Protein AF-A0A401Q054-F1 (afdb_monomer_lite)

Radius of gyration: 26.69 Å; chains: 1; bounding box: 47×91×58 Å

Secondary structure (DSSP, 8-state):
-------PPP------------EEES-S--PPPP--TT--------EEE-SSS------BSSSSHHHHHHHHHHHHHHHHHHHHHHHHHHHHHHTT-GGGHHHHHHHHHHHHHHHHHHHH---B---SS---------

Sequence (138 aa):
MDSKGEGEDIFVNLYGAATDINVRLDKNSVIIEKTYISLANQRVVSICNRSDVIVHFQWKAFATPEEEEQQKIRFVSDLMTEEEEETDQFLKECADDPTLHEQMSILSRSFQNRRQLVQDDKMLLSDDVFIIEPVVSV

Foldseek 3Di:
DDDDDDDDDDDDDDDDDDDDFPKDKPDPDDDFDDDDPPDDTDDDIDIDGPGPDDDDDAAAPDDDPVVLVVVLVVQLVVLVVVLVVVVVVQVVVCVVPVVCPVCNVVSVVVSVVVSVCSVPDPRGDDDPRDDDDDDDDD

Organism: Scyliorhinus torazame (NCBI:txid75743)

InterPro domains:
  IPR013783 Immunoglobulin-like fold [G3DSA:2.60.40.10] (16-137)
  IPR033305 Hydrocephalus-inducing-like [PTHR23053] (6-135)

pLDDT: mean 86.42, std 11.28, range [42.69, 97.12]

Structure (mmCIF, N/CA/C/O backbone):
data_AF-A0A401Q054-F1
#
_entry.id   AF-A0A401Q054-F1
#
loop_
_atom_site.group_PDB
_atom_site.id
_atom_site.type_symbol
_atom_site.label_atom_id
_atom_site.label_alt_id
_atom_site.label_comp_id
_atom_site.label_asym_id
_atom_site.label_entity_id
_atom_site.label_seq_id
_atom_site.pdbx_PDB_ins_code
_atom_site.Cartn_x
_atom_site.Cartn_y
_atom_site.Cartn_z
_atom_site.occupancy
_atom_site.B_iso_or_equiv
_atom_site.auth_seq_id
_atom_site.auth_comp_id
_atom_site.auth_asym_id
_atom_site.auth_atom_id
_atom_site.pdbx_PDB_model_num
ATOM 1 N N . MET A 1 1 ? -6.198 67.434 -13.494 1.00 42.81 1 MET A N 1
ATOM 2 C CA . MET A 1 1 ? -5.446 66.260 -13.965 1.00 42.81 1 MET A CA 1
ATOM 3 C C . MET A 1 1 ? -4.309 66.064 -12.980 1.00 42.81 1 MET A C 1
ATOM 5 O O . MET A 1 1 ? -3.491 66.963 -12.877 1.00 42.81 1 MET A O 1
ATOM 9 N N . ASP A 1 2 ? -4.255 65.060 -12.114 1.00 47.47 2 ASP A N 1
ATOM 10 C CA . ASP A 1 2 ? -5.079 63.867 -11.919 1.00 47.47 2 ASP A CA 1
ATOM 11 C C . ASP A 1 2 ? -4.970 63.456 -10.443 1.00 47.47 2 ASP A C 1
ATOM 13 O O . ASP A 1 2 ? -3.897 63.559 -9.843 1.00 47.47 2 ASP A O 1
ATOM 17 N N . SER A 1 3 ? -6.086 63.031 -9.849 1.00 50.72 3 SER A N 1
ATOM 18 C CA . SER A 1 3 ? -6.128 62.499 -8.486 1.00 50.72 3 SER A CA 1
ATOM 19 C C . SER A 1 3 ? -5.553 61.085 -8.484 1.00 50.72 3 SER A C 1
ATOM 21 O O . SER A 1 3 ? -6.079 60.187 -9.139 1.00 50.72 3 SER A O 1
ATOM 23 N N . LYS A 1 4 ? -4.451 60.901 -7.758 1.00 57.62 4 LYS A N 1
ATOM 24 C CA . LYS A 1 4 ? -3.770 59.622 -7.548 1.00 57.62 4 LYS A CA 1
ATOM 25 C C . LYS A 1 4 ? -4.654 58.751 -6.649 1.00 57.62 4 LYS A C 1
ATOM 27 O O . LYS A 1 4 ? -4.788 59.048 -5.469 1.00 57.62 4 LYS A O 1
ATOM 32 N N . GLY A 1 5 ? -5.310 57.742 -7.221 1.00 50.72 5 GLY A N 1
ATOM 33 C CA . GLY A 1 5 ? -6.102 56.779 -6.458 1.00 50.72 5 GLY A CA 1
ATOM 34 C C . GLY A 1 5 ? -5.192 55.946 -5.559 1.00 50.72 5 GLY A C 1
ATOM 35 O O . GLY A 1 5 ? -4.292 55.271 -6.055 1.00 50.72 5 GLY A O 1
ATOM 36 N N . GLU A 1 6 ? -5.400 56.031 -4.249 1.00 61.19 6 GLU A N 1
ATOM 37 C CA . GLU A 1 6 ? -4.824 55.102 -3.281 1.00 61.19 6 GLU A CA 1
ATOM 38 C C . GLU A 1 6 ? -5.559 53.767 -3.440 1.00 61.19 6 GLU A C 1
ATOM 40 O O . GLU A 1 6 ? -6.780 53.700 -3.306 1.00 61.19 6 GLU A O 1
ATOM 45 N N . GLY A 1 7 ? -4.835 52.720 -3.837 1.00 66.00 7 GLY A N 1
ATOM 46 C CA . GLY A 1 7 ? -5.380 51.368 -3.867 1.00 66.00 7 GLY A CA 1
ATOM 47 C C . GLY A 1 7 ? -5.535 50.872 -2.434 1.00 66.00 7 GLY A C 1
ATOM 48 O O . GLY A 1 7 ? -4.540 50.743 -1.728 1.00 66.00 7 GLY A O 1
ATOM 49 N N . GLU A 1 8 ? -6.770 50.644 -1.993 1.00 71.19 8 GLU A N 1
ATOM 50 C CA . GLU A 1 8 ? -7.043 49.996 -0.711 1.00 71.19 8 GLU A CA 1
ATOM 51 C C . GLU A 1 8 ? -6.795 48.487 -0.833 1.00 71.19 8 GLU A C 1
ATOM 53 O O . GLU A 1 8 ? -7.470 47.796 -1.598 1.00 71.19 8 GLU A O 1
ATOM 58 N N . ASP A 1 9 ? -5.841 47.972 -0.057 1.00 73.75 9 ASP A N 1
ATOM 59 C CA . ASP A 1 9 ? -5.622 46.536 0.097 1.00 73.75 9 ASP A CA 1
ATOM 60 C C . ASP A 1 9 ? -6.583 45.971 1.155 1.00 73.75 9 ASP A C 1
ATOM 62 O O . ASP A 1 9 ? -6.561 46.359 2.327 1.00 73.75 9 ASP A O 1
ATOM 66 N N . ILE A 1 10 ? -7.439 45.035 0.739 1.00 75.06 10 ILE A N 1
ATOM 67 C CA . ILE A 1 10 ? -8.423 44.379 1.607 1.00 75.06 10 ILE A CA 1
ATOM 68 C C . ILE A 1 10 ? -7.830 43.072 2.137 1.00 75.06 10 ILE A C 1
ATOM 70 O O . ILE A 1 10 ? -7.524 42.160 1.370 1.00 75.06 10 ILE A O 1
ATOM 74 N N . PHE A 1 11 ? -7.744 42.948 3.462 1.00 74.25 11 PHE A N 1
ATOM 75 C CA . PHE A 1 11 ? -7.347 41.716 4.142 1.00 74.25 11 PHE A CA 1
ATOM 76 C C . PHE A 1 11 ? -8.547 41.099 4.863 1.00 74.25 11 PHE A C 1
ATOM 78 O O . PHE A 1 11 ? -9.280 41.788 5.573 1.00 74.25 11 PHE A O 1
ATOM 85 N N . VAL A 1 12 ? -8.736 39.787 4.707 1.00 79.12 12 VAL A N 1
ATOM 86 C CA . VAL A 1 12 ? -9.752 39.018 5.438 1.00 79.12 12 VAL A CA 1
ATOM 87 C C . VAL A 1 12 ? -9.045 38.095 6.420 1.00 79.12 12 VAL A C 1
ATOM 89 O O . VAL A 1 12 ? -8.225 37.267 6.028 1.00 79.12 12 VAL A O 1
ATOM 92 N N . ASN A 1 13 ? -9.380 38.225 7.703 1.00 74.19 13 ASN A N 1
ATOM 93 C CA . ASN A 1 13 ? -8.889 37.317 8.732 1.00 74.19 13 ASN A CA 1
ATOM 94 C C . ASN A 1 13 ? -9.650 35.992 8.641 1.00 74.19 13 ASN A C 1
ATOM 96 O O . ASN A 1 13 ? -10.853 35.943 8.899 1.00 74.19 13 ASN A O 1
ATOM 100 N N . LEU A 1 14 ? -8.944 34.921 8.286 1.00 76.25 14 LEU A N 1
ATOM 101 C CA . LEU A 1 14 ? -9.483 33.567 8.303 1.00 76.25 14 LEU A CA 1
ATOM 102 C C . LEU A 1 14 ? -9.182 32.916 9.654 1.00 76.25 14 LEU A C 1
ATOM 104 O O . LEU A 1 14 ? -8.035 32.886 10.097 1.00 76.25 14 LEU A O 1
ATOM 108 N N . TYR A 1 15 ? -10.212 32.363 10.290 1.00 76.62 15 TYR A N 1
ATOM 109 C CA . TYR A 1 15 ? -10.058 31.522 11.469 1.00 76.62 15 TYR A CA 1
ATOM 110 C C . TYR A 1 15 ? -10.324 30.065 11.093 1.00 76.62 15 TYR A C 1
ATOM 112 O O . TYR A 1 15 ? -11.400 29.739 10.592 1.00 76.62 15 TYR A O 1
ATOM 120 N N . GLY A 1 16 ? -9.340 29.202 11.335 1.00 73.88 16 GLY A N 1
ATOM 121 C CA . GLY A 1 16 ? -9.473 27.754 11.214 1.00 73.88 16 GLY A CA 1
ATOM 122 C C . GLY A 1 16 ? -9.447 27.109 12.595 1.00 73.88 16 GLY A C 1
ATOM 123 O O . GLY A 1 16 ? -8.541 27.376 13.381 1.00 73.88 16 GLY A O 1
ATOM 124 N N . ALA A 1 17 ? -10.422 26.248 12.877 1.00 72.81 17 ALA A N 1
ATOM 125 C CA . ALA A 1 17 ? -10.394 25.338 14.015 1.00 72.81 17 ALA A CA 1
ATOM 126 C C . ALA A 1 17 ? -10.377 23.899 13.493 1.00 72.81 17 ALA A C 1
ATOM 128 O O . ALA A 1 17 ? -11.136 23.559 12.586 1.00 72.81 17 ALA A O 1
ATOM 129 N N . ALA A 1 18 ? -9.514 23.065 14.069 1.00 74.06 18 ALA A N 1
ATOM 130 C CA . ALA A 1 18 ? -9.488 21.629 13.825 1.00 74.06 18 ALA A CA 1
ATOM 131 C C . ALA A 1 18 ? -10.075 20.906 15.043 1.00 74.06 18 ALA A C 1
ATOM 133 O O . ALA A 1 18 ? -9.875 21.325 16.183 1.00 74.06 18 ALA A O 1
ATOM 134 N N . THR A 1 19 ? -10.833 19.839 14.815 1.00 75.62 19 THR A N 1
ATOM 135 C CA . THR A 1 19 ? -11.370 18.978 15.874 1.00 75.62 19 THR A CA 1
ATOM 136 C C . THR A 1 19 ? -11.139 17.532 15.475 1.00 75.62 19 THR A C 1
ATOM 138 O O . THR A 1 19 ? -11.464 17.144 14.354 1.00 7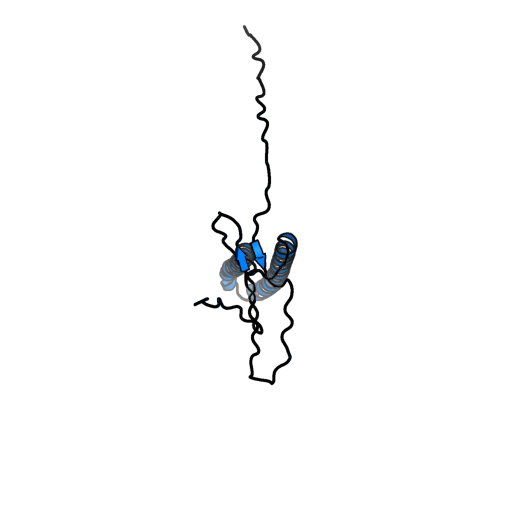5.62 19 THR A O 1
ATOM 141 N N . ASP A 1 20 ? -10.581 16.742 16.390 1.00 79.00 20 ASP A N 1
ATOM 142 C CA . ASP A 1 20 ? -10.322 15.327 16.148 1.00 79.00 20 ASP A CA 1
ATOM 143 C C . ASP A 1 20 ? -11.632 14.534 16.151 1.00 79.00 20 ASP A C 1
ATOM 145 O O . ASP A 1 20 ? -12.385 14.520 17.130 1.00 79.00 20 ASP A O 1
ATOM 149 N N . ILE A 1 21 ? -11.897 13.838 15.049 1.00 80.88 21 ILE A N 1
ATOM 150 C CA . ILE A 1 21 ? -13.053 12.951 14.923 1.00 80.88 21 ILE A CA 1
ATOM 151 C C . ILE A 1 21 ? -12.758 11.663 15.701 1.00 80.88 21 ILE A C 1
ATOM 153 O O . ILE A 1 21 ? -11.687 11.068 15.577 1.00 80.88 21 ILE A O 1
ATOM 157 N N . ASN A 1 22 ? -13.711 11.199 16.513 1.00 85.94 22 ASN A N 1
ATOM 158 C CA . ASN A 1 22 ? -13.522 10.023 17.364 1.00 85.94 22 ASN A CA 1
ATOM 159 C C . ASN A 1 22 ? -13.696 8.704 16.587 1.00 85.94 22 ASN A C 1
ATOM 161 O O . ASN A 1 22 ? -14.690 7.994 16.761 1.00 85.94 22 ASN A O 1
ATOM 165 N N . VAL A 1 23 ? -12.720 8.381 15.739 1.00 88.12 23 VAL A N 1
ATOM 166 C CA . VAL A 1 23 ? -12.624 7.116 14.995 1.00 88.12 23 VAL A CA 1
ATOM 167 C C . VAL A 1 23 ? -11.398 6.362 15.479 1.00 88.12 23 VAL A C 1
ATOM 169 O O . VAL A 1 23 ? -10.299 6.911 15.495 1.00 88.12 23 VAL A O 1
ATOM 172 N N . ARG A 1 24 ? -11.573 5.116 15.923 1.00 90.25 24 ARG A N 1
ATOM 173 C CA . ARG A 1 24 ? -10.481 4.335 16.520 1.00 90.25 24 ARG A CA 1
ATOM 174 C C . ARG A 1 24 ? -10.535 2.878 16.107 1.00 90.25 24 ARG A C 1
ATOM 176 O O . ARG A 1 24 ? -11.617 2.316 15.959 1.00 90.25 24 ARG A O 1
ATOM 183 N N . LEU A 1 25 ? -9.362 2.266 16.013 1.00 90.94 25 LEU A N 1
ATOM 184 C CA . LEU A 1 25 ? -9.224 0.815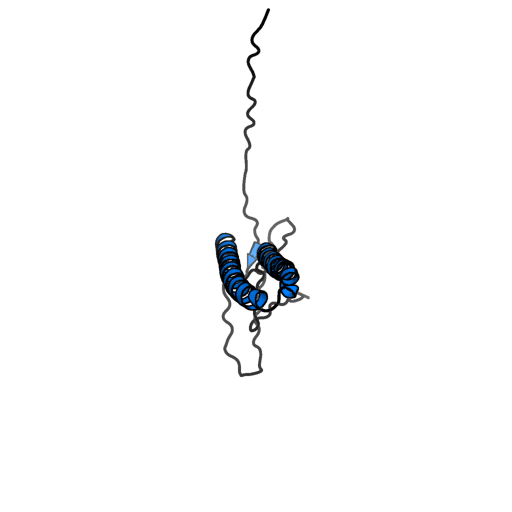 16.021 1.00 90.94 25 LEU A CA 1
ATOM 185 C C . LEU A 1 25 ? -9.335 0.302 17.462 1.00 90.94 25 LEU A C 1
ATOM 187 O O . LEU A 1 25 ? -8.868 0.960 18.394 1.00 90.94 25 LEU A O 1
ATOM 191 N N . ASP A 1 26 ? -9.934 -0.872 17.653 1.00 91.50 26 ASP A N 1
ATOM 192 C CA . ASP A 1 26 ? -9.933 -1.564 18.948 1.00 91.50 26 ASP A CA 1
ATOM 193 C C . ASP A 1 26 ? -8.518 -2.001 19.367 1.00 91.50 26 ASP A C 1
ATOM 195 O O . ASP A 1 26 ? -8.218 -2.076 20.560 1.00 91.50 26 ASP A O 1
ATOM 199 N N . LYS A 1 27 ? -7.641 -2.252 18.384 1.00 90.50 27 LYS A N 1
ATOM 200 C CA . LYS A 1 27 ? -6.234 -2.638 18.556 1.00 90.50 27 LYS A CA 1
ATOM 201 C C . LYS A 1 27 ? -5.350 -1.863 17.581 1.00 90.50 27 LYS A C 1
ATOM 203 O O . LYS A 1 27 ? -5.681 -1.731 16.409 1.00 90.50 27 LYS A O 1
ATOM 208 N N . ASN A 1 28 ? -4.200 -1.387 18.055 1.00 87.88 28 ASN A N 1
ATOM 209 C CA . ASN A 1 28 ? -3.203 -0.682 17.234 1.00 87.88 28 ASN A CA 1
ATOM 210 C C . ASN A 1 28 ? -2.185 -1.620 16.564 1.00 87.88 28 ASN A C 1
ATOM 212 O O . ASN A 1 28 ? -1.387 -1.184 15.744 1.00 87.88 28 ASN A O 1
ATOM 216 N N . SER A 1 29 ? -2.175 -2.892 16.955 1.00 89.31 29 SER A N 1
ATOM 217 C CA . SER A 1 29 ? -1.271 -3.909 16.437 1.00 89.31 29 SER A CA 1
ATOM 218 C C . SER A 1 29 ? -1.927 -5.278 16.553 1.00 89.31 29 SER A C 1
ATOM 220 O O . SER A 1 29 ? -2.679 -5.557 17.493 1.00 89.31 29 SER A O 1
ATOM 222 N N . VAL A 1 30 ? -1.653 -6.135 15.574 1.00 90.25 30 VAL A N 1
ATOM 223 C CA . VAL A 1 30 ? -2.141 -7.511 15.539 1.00 90.25 30 VAL A CA 1
ATOM 224 C C . VAL A 1 30 ? -0.976 -8.418 15.201 1.00 90.25 30 VAL A C 1
ATOM 226 O O . VAL A 1 30 ? -0.286 -8.213 14.209 1.00 90.25 30 VAL A O 1
ATOM 229 N N . ILE A 1 31 ? -0.772 -9.435 16.030 1.00 91.31 31 ILE A N 1
ATOM 230 C CA . ILE A 1 31 ? 0.202 -10.491 15.774 1.00 91.31 31 ILE A CA 1
ATOM 231 C C . ILE A 1 31 ? -0.574 -11.715 15.290 1.00 91.31 31 ILE A C 1
ATOM 233 O O . ILE A 1 31 ? -1.468 -12.211 15.984 1.00 91.31 31 ILE A O 1
ATOM 237 N N . ILE A 1 32 ? -0.241 -12.185 14.090 1.00 90.31 32 ILE A N 1
ATOM 238 C CA . ILE A 1 32 ? -0.779 -13.423 13.525 1.00 90.31 32 ILE A CA 1
ATOM 239 C C . ILE A 1 32 ? 0.123 -14.580 13.957 1.00 90.31 32 ILE A C 1
ATOM 241 O O . ILE A 1 32 ? 1.345 -14.523 13.817 1.00 90.31 32 ILE A O 1
ATOM 245 N N . GLU A 1 33 ? -0.473 -15.627 14.520 1.00 91.75 33 GLU A N 1
ATOM 246 C CA . GLU A 1 33 ? 0.273 -16.813 14.937 1.00 91.75 33 GLU A CA 1
ATOM 247 C C . GLU A 1 33 ? 0.701 -17.639 13.723 1.00 91.75 33 GLU A C 1
ATOM 249 O O . GLU A 1 33 ? -0.003 -17.705 12.711 1.00 91.75 33 GLU A O 1
ATOM 254 N N . LYS A 1 34 ? 1.851 -18.309 13.846 1.00 91.75 34 LYS A N 1
ATOM 255 C CA . LYS A 1 34 ? 2.360 -19.205 12.805 1.00 91.75 34 LYS A CA 1
ATOM 256 C C . LYS A 1 34 ? 1.333 -20.292 12.498 1.00 91.75 34 LYS A C 1
ATOM 258 O O . LYS A 1 34 ? 0.715 -20.851 13.399 1.00 91.75 34 LYS A O 1
ATOM 263 N N . THR A 1 35 ? 1.217 -20.620 11.222 1.00 92.88 35 THR A N 1
ATOM 264 C CA . THR A 1 35 ? 0.373 -21.704 10.724 1.00 92.88 35 THR A CA 1
ATOM 265 C C . THR A 1 35 ? 1.193 -22.621 9.818 1.00 92.88 35 THR A C 1
ATOM 267 O O . THR A 1 35 ? 2.314 -22.280 9.428 1.00 92.88 35 THR A O 1
ATOM 270 N N . TYR A 1 36 ? 0.679 -23.813 9.532 1.00 92.81 36 TYR A N 1
ATOM 271 C CA . TYR A 1 36 ? 1.338 -24.745 8.620 1.00 92.81 36 TYR A CA 1
ATOM 272 C C . TYR A 1 36 ? 1.230 -24.259 7.171 1.00 92.81 36 TYR A C 1
ATOM 274 O O . TYR A 1 36 ? 0.326 -23.505 6.818 1.00 92.81 36 TYR A O 1
ATOM 282 N N . ILE A 1 37 ? 2.144 -24.726 6.317 1.00 90.44 37 ILE A N 1
ATOM 283 C CA . ILE A 1 37 ? 2.113 -24.442 4.877 1.00 90.44 37 ILE A CA 1
ATOM 284 C C . ILE A 1 37 ? 0.742 -24.857 4.318 1.00 90.44 37 ILE A C 1
ATOM 286 O O . ILE A 1 37 ? 0.272 -25.960 4.596 1.00 90.44 37 ILE A O 1
ATOM 290 N N . SER A 1 38 ? 0.131 -23.997 3.501 1.00 91.81 38 SER A N 1
ATOM 291 C CA . SER A 1 38 ? -1.218 -24.162 2.916 1.00 91.81 38 SER A CA 1
ATOM 292 C C . SER A 1 38 ? -2.402 -23.953 3.867 1.00 91.81 38 SER A C 1
ATOM 294 O O . SER A 1 38 ? -3.545 -24.106 3.443 1.00 91.81 38 SER A O 1
ATOM 296 N N . LEU A 1 39 ? -2.170 -23.600 5.133 1.00 92.94 39 LEU A N 1
ATOM 297 C CA . LEU A 1 39 ? -3.225 -23.146 6.039 1.00 92.94 39 LEU A CA 1
ATOM 298 C C . LEU A 1 39 ? -3.168 -21.624 6.189 1.00 92.94 39 LEU A C 1
ATOM 300 O O . LEU A 1 39 ? -2.100 -21.025 6.112 1.00 92.94 39 LEU A O 1
ATOM 304 N N . ALA A 1 40 ? -4.317 -21.009 6.461 1.00 89.69 40 ALA A N 1
ATOM 305 C CA . ALA A 1 40 ? -4.429 -19.585 6.760 1.00 89.69 40 ALA A CA 1
ATOM 306 C C . ALA A 1 40 ? -4.790 -19.377 8.237 1.00 89.69 40 ALA A C 1
ATOM 308 O O . ALA A 1 40 ? -5.490 -20.191 8.842 1.00 89.69 40 ALA A O 1
ATOM 309 N N . ASN A 1 41 ? -4.304 -18.284 8.820 1.00 92.44 41 ASN A N 1
ATOM 310 C CA . ASN A 1 41 ? -4.710 -17.810 10.140 1.00 92.44 41 ASN A CA 1
ATOM 311 C C . ASN A 1 41 ? -5.402 -16.456 9.961 1.00 92.44 41 ASN A C 1
ATOM 313 O O . ASN A 1 41 ? -4.988 -15.664 9.118 1.00 92.44 41 ASN A O 1
ATOM 317 N N . GLN A 1 42 ? -6.444 -16.195 10.745 1.00 91.25 42 GLN A N 1
ATOM 318 C CA . GLN A 1 42 ? -7.237 -14.976 10.650 1.00 91.25 42 GLN A CA 1
ATOM 319 C C . GLN A 1 42 ? -7.383 -14.297 12.011 1.00 91.25 42 GLN A C 1
ATOM 321 O O . GLN A 1 42 ? -7.523 -14.941 13.056 1.00 91.25 42 GLN A O 1
ATOM 326 N N . ARG A 1 43 ? -7.412 -12.965 11.990 1.00 91.69 43 ARG A N 1
ATOM 327 C CA . ARG A 1 43 ? -7.738 -12.120 13.140 1.00 91.69 43 ARG A CA 1
ATOM 328 C C . ARG A 1 43 ? -8.672 -11.008 12.691 1.00 91.69 43 ARG A C 1
ATOM 330 O O . ARG A 1 43 ? -8.596 -10.547 11.560 1.00 91.69 43 ARG A O 1
ATOM 337 N N . VAL A 1 44 ? -9.529 -10.578 13.610 1.00 91.38 44 VAL A N 1
ATOM 338 C CA . VAL A 1 44 ? -10.492 -9.501 13.377 1.00 91.38 44 VAL A CA 1
ATOM 339 C C . VAL A 1 44 ? -10.081 -8.274 14.186 1.00 91.38 44 VAL A C 1
ATOM 341 O O . VAL A 1 44 ? -9.695 -8.389 15.357 1.00 91.38 44 VAL A O 1
ATOM 344 N N . VAL A 1 45 ? -10.178 -7.116 13.536 1.00 91.12 45 VAL A N 1
ATOM 345 C CA . VAL A 1 45 ? -9.972 -5.775 14.093 1.00 91.12 45 VAL A CA 1
ATOM 346 C C . VAL A 1 45 ? -11.235 -4.972 13.823 1.00 91.12 45 VAL A C 1
ATOM 348 O O . VAL A 1 45 ? -11.823 -5.086 12.749 1.00 91.12 45 VAL A O 1
ATOM 351 N N . SER A 1 46 ? -11.665 -4.181 14.799 1.00 91.62 46 SER A N 1
ATOM 352 C CA . SER A 1 46 ? -12.885 -3.379 14.700 1.00 91.62 46 SER A CA 1
ATOM 353 C C . SER A 1 46 ? -12.553 -1.898 14.586 1.00 91.62 46 SER A C 1
ATOM 355 O O . SER A 1 46 ? -11.812 -1.358 15.407 1.00 91.62 46 SER A O 1
ATOM 357 N N . ILE A 1 47 ? -13.151 -1.229 13.599 1.00 90.56 47 ILE A N 1
ATOM 358 C CA . ILE A 1 47 ? -13.138 0.232 13.481 1.00 90.56 47 ILE A CA 1
ATOM 359 C C . ILE A 1 47 ? -14.399 0.767 14.159 1.00 90.56 47 ILE A C 1
ATOM 361 O O . ILE A 1 47 ? -15.520 0.487 13.739 1.00 90.56 47 ILE A O 1
ATOM 365 N N . CYS A 1 48 ? -14.214 1.559 15.208 1.00 90.88 48 CYS A N 1
ATOM 366 C CA . CYS A 1 48 ? -15.286 2.176 15.971 1.00 90.88 48 CYS A CA 1
ATOM 367 C C . CYS A 1 48 ? -15.382 3.662 15.615 1.00 90.88 48 CYS A C 1
ATOM 369 O O . CYS A 1 48 ? -14.504 4.440 15.992 1.00 90.88 48 CYS A O 1
ATOM 371 N N . ASN A 1 49 ? -16.467 4.061 14.948 1.00 90.50 49 ASN A N 1
ATOM 372 C CA . ASN A 1 49 ? -16.832 5.467 14.774 1.00 90.50 49 ASN A CA 1
ATOM 373 C C . ASN A 1 49 ? -17.768 5.904 15.914 1.00 90.50 49 ASN A C 1
ATOM 375 O O . ASN A 1 49 ? -18.892 5.419 16.016 1.00 90.50 49 ASN A O 1
ATOM 379 N N . ARG A 1 50 ? -17.299 6.804 16.785 1.00 88.44 50 ARG A N 1
ATOM 380 C CA . ARG A 1 50 ? -18.079 7.405 17.884 1.00 88.44 50 ARG A CA 1
ATOM 381 C C . ARG A 1 50 ? -18.390 8.883 17.636 1.00 88.44 50 ARG A C 1
ATOM 383 O O . ARG A 1 50 ? -18.624 9.624 18.589 1.00 88.44 50 ARG A O 1
ATOM 390 N N . SER A 1 51 ? -18.318 9.315 16.382 1.00 88.06 51 SER A N 1
ATOM 391 C CA . SER A 1 51 ? -18.729 10.647 15.948 1.00 88.06 51 SER A CA 1
ATOM 392 C C . SER A 1 51 ? -20.133 10.622 15.346 1.00 88.06 51 SER A C 1
ATOM 394 O O . SER A 1 51 ? -20.697 9.564 15.072 1.00 88.06 51 SER A O 1
ATOM 396 N N . ASP A 1 52 ? -20.687 11.806 15.141 1.00 88.62 52 ASP A N 1
ATOM 397 C CA . ASP A 1 52 ? -21.952 12.073 14.461 1.00 88.62 52 ASP A CA 1
ATOM 398 C C . ASP A 1 52 ? -21.795 12.254 12.937 1.00 88.62 52 ASP A C 1
ATOM 400 O O . ASP A 1 52 ? -22.766 12.558 12.245 1.00 88.62 52 ASP A O 1
ATOM 404 N N . VAL A 1 53 ? -20.592 12.029 12.394 1.00 88.94 53 VAL A N 1
ATOM 405 C CA . VAL A 1 53 ? -20.270 12.197 10.969 1.00 88.94 53 VAL A CA 1
ATOM 406 C C . VAL A 1 53 ? -20.022 10.842 10.303 1.00 88.94 53 VAL A C 1
ATOM 408 O O . VAL A 1 53 ? -19.451 9.920 10.893 1.00 88.94 53 VAL A O 1
ATOM 411 N N . ILE A 1 54 ? -20.436 10.716 9.039 1.00 88.25 54 ILE A N 1
ATOM 412 C CA . ILE A 1 54 ? -20.128 9.546 8.209 1.00 88.25 54 ILE A CA 1
ATOM 413 C C . ILE A 1 54 ? -18.646 9.580 7.835 1.00 88.25 54 ILE A C 1
ATOM 415 O O . ILE A 1 54 ? -18.174 10.516 7.189 1.00 88.25 54 ILE A O 1
ATOM 419 N N . VAL A 1 55 ? -17.921 8.533 8.220 1.00 87.88 55 VAL A N 1
ATOM 420 C CA . VAL A 1 55 ? -16.480 8.415 7.992 1.00 87.88 55 VAL A CA 1
ATOM 421 C C . VAL A 1 55 ? -16.222 7.439 6.855 1.00 87.88 55 VAL A C 1
ATOM 423 O O . VAL A 1 55 ? -16.710 6.311 6.870 1.00 87.88 55 VAL A O 1
ATOM 426 N N . HIS A 1 56 ? -15.406 7.874 5.901 1.00 89.94 56 HIS A N 1
ATOM 427 C CA . HIS A 1 56 ? -14.851 7.026 4.853 1.00 89.94 56 HIS A CA 1
ATOM 428 C C . HIS A 1 56 ? -13.433 6.628 5.261 1.00 89.94 56 HIS A C 1
ATOM 430 O O . HIS A 1 56 ? -12.672 7.470 5.738 1.00 89.94 56 HIS A O 1
ATOM 436 N N . PHE A 1 57 ? -13.078 5.359 5.089 1.00 89.19 57 PHE A N 1
ATOM 437 C CA . PHE A 1 57 ? -11.759 4.845 5.447 1.00 89.19 57 PHE A CA 1
ATOM 438 C C . PHE A 1 57 ? -11.226 3.918 4.357 1.00 89.19 57 PHE A C 1
ATOM 440 O O . PHE A 1 57 ? -11.986 3.328 3.591 1.00 89.19 57 PHE A O 1
ATOM 447 N N . GLN A 1 58 ? -9.904 3.796 4.303 1.00 90.56 58 GLN A N 1
ATOM 448 C CA . GLN A 1 58 ? -9.187 2.888 3.415 1.00 90.56 58 GLN A CA 1
ATOM 449 C C . GLN A 1 58 ? -7.911 2.409 4.106 1.00 90.56 58 GLN A C 1
ATOM 451 O O . GLN A 1 58 ? -7.323 3.145 4.899 1.00 90.56 58 GLN A O 1
ATOM 456 N N . TRP A 1 59 ? -7.480 1.190 3.792 1.00 91.44 59 TRP A N 1
ATOM 457 C CA . TRP A 1 59 ? -6.203 0.657 4.255 1.00 91.44 59 TRP A CA 1
ATOM 458 C C . TRP A 1 59 ? -5.098 1.076 3.295 1.00 91.44 59 TRP A C 1
ATOM 460 O O . TRP A 1 59 ? -5.216 0.886 2.084 1.00 91.44 59 TRP A O 1
ATOM 470 N N . LYS A 1 60 ? -4.032 1.650 3.842 1.00 93.19 60 LYS A N 1
ATOM 471 C CA . LYS A 1 60 ? -2.858 2.087 3.092 1.00 93.19 60 LYS A CA 1
ATOM 472 C C . LYS A 1 60 ? -1.623 1.312 3.528 1.00 93.19 60 LYS A C 1
ATOM 474 O O . LYS A 1 60 ? -1.568 0.832 4.658 1.00 93.19 60 LYS A O 1
ATOM 479 N N . ALA A 1 61 ? -0.660 1.190 2.621 1.00 92.50 61 ALA A N 1
ATOM 480 C CA . ALA A 1 61 ? 0.603 0.506 2.885 1.00 92.50 61 ALA A CA 1
ATOM 481 C C . ALA A 1 61 ? 1.542 1.312 3.802 1.00 92.50 61 ALA A C 1
ATOM 483 O O . ALA A 1 61 ? 2.343 0.725 4.526 1.00 92.50 61 ALA A O 1
ATOM 484 N N . PHE A 1 62 ? 1.418 2.641 3.794 1.00 93.19 62 PHE A N 1
ATOM 485 C CA . PHE A 1 62 ? 2.280 3.567 4.530 1.00 93.19 62 PHE A CA 1
ATOM 486 C C . PHE A 1 62 ? 1.495 4.330 5.596 1.00 93.19 62 PHE A C 1
ATOM 488 O O . PHE A 1 62 ? 0.281 4.521 5.471 1.00 93.19 62 PHE A O 1
ATOM 495 N N . ALA A 1 63 ? 2.182 4.744 6.662 1.00 89.38 63 ALA A N 1
ATOM 496 C CA . ALA A 1 63 ? 1.543 5.380 7.808 1.00 89.38 63 ALA A CA 1
ATOM 497 C C . ALA A 1 63 ? 1.310 6.877 7.584 1.00 89.38 63 ALA A C 1
ATOM 499 O O . ALA A 1 63 ? 0.338 7.425 8.113 1.00 89.38 63 ALA A O 1
ATOM 500 N N . THR A 1 64 ? 2.186 7.536 6.817 1.00 92.81 64 THR A N 1
ATOM 501 C CA . THR A 1 64 ? 2.092 8.975 6.552 1.00 92.81 64 THR A CA 1
ATOM 502 C C . THR A 1 64 ? 2.119 9.309 5.058 1.00 92.81 64 THR A C 1
ATOM 504 O O . THR A 1 64 ? 2.688 8.559 4.261 1.00 92.81 64 THR A O 1
ATOM 507 N N . PRO A 1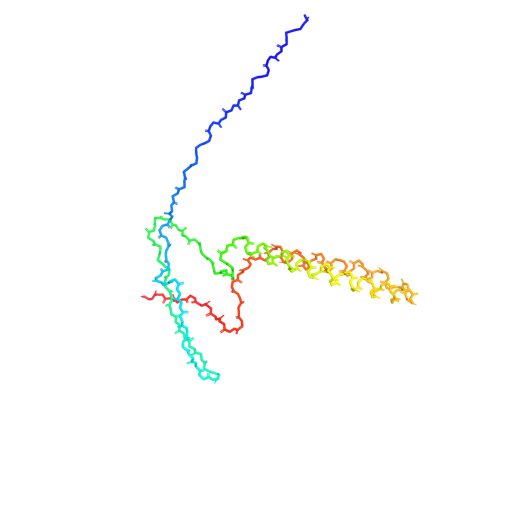 65 ? 1.537 10.456 4.653 1.00 91.44 65 PRO A N 1
ATOM 508 C CA . PRO A 1 65 ? 1.616 10.930 3.272 1.00 91.44 65 PRO A CA 1
ATOM 509 C C . PRO A 1 65 ? 3.055 11.141 2.785 1.00 91.44 65 PRO A C 1
ATOM 511 O O . PRO A 1 65 ? 3.339 10.956 1.607 1.00 91.44 65 PRO A O 1
ATOM 514 N N . GLU A 1 66 ? 3.970 11.517 3.680 1.00 95.62 66 GLU A N 1
ATOM 515 C CA . GLU A 1 66 ? 5.381 11.715 3.344 1.00 95.62 66 GLU A CA 1
ATOM 516 C C . GLU A 1 66 ? 6.067 10.396 2.975 1.00 95.62 66 GLU A C 1
ATOM 518 O O . GLU A 1 66 ? 6.863 10.370 2.039 1.00 95.62 66 GLU A O 1
ATOM 523 N N . GLU A 1 67 ? 5.750 9.302 3.674 1.00 95.75 67 GLU A N 1
ATOM 524 C CA . GLU A 1 67 ? 6.247 7.964 3.333 1.00 95.75 67 GLU A CA 1
ATOM 525 C C . GLU A 1 67 ? 5.703 7.495 1.974 1.00 95.75 67 GLU A C 1
ATOM 527 O O . GLU A 1 67 ? 6.462 6.967 1.159 1.00 95.75 67 GLU A O 1
ATOM 532 N N . GLU A 1 68 ? 4.415 7.739 1.692 1.00 94.88 68 GLU A N 1
ATOM 533 C CA . GLU A 1 68 ? 3.820 7.449 0.376 1.00 94.88 68 GLU A CA 1
ATOM 534 C C . GLU A 1 68 ? 4.542 8.204 -0.743 1.00 94.88 68 GLU A C 1
ATOM 536 O O . GLU A 1 68 ? 4.890 7.617 -1.770 1.00 94.88 68 GLU A O 1
ATOM 541 N N . GLU A 1 69 ? 4.793 9.498 -0.543 1.00 95.44 69 GLU A N 1
ATOM 542 C CA . GLU A 1 69 ? 5.457 10.338 -1.536 1.00 95.44 69 GLU A CA 1
ATOM 543 C C . GLU A 1 69 ? 6.908 9.909 -1.764 1.00 95.44 69 GLU A C 1
ATOM 545 O O . GLU A 1 69 ? 7.353 9.788 -2.905 1.00 95.44 69 GLU A O 1
ATOM 550 N N . GLN A 1 70 ? 7.642 9.591 -0.696 1.00 96.44 70 GLN A N 1
ATOM 551 C CA . GLN A 1 70 ? 8.997 9.049 -0.813 1.00 96.44 70 GLN A CA 1
ATOM 552 C C . GLN A 1 70 ? 9.022 7.761 -1.640 1.00 96.44 70 GLN A C 1
ATOM 554 O O . GLN A 1 70 ? 9.904 7.588 -2.486 1.00 96.44 70 GLN A O 1
ATOM 559 N N . GLN A 1 71 ? 8.041 6.879 -1.444 1.00 95.31 71 GLN A N 1
ATOM 560 C CA . GLN A 1 71 ? 7.935 5.658 -2.231 1.00 95.31 71 GLN A CA 1
ATOM 561 C C . GLN A 1 71 ? 7.617 5.950 -3.707 1.00 95.31 71 GLN A C 1
ATOM 563 O O . GLN A 1 71 ? 8.225 5.341 -4.590 1.00 95.31 71 GLN A O 1
ATOM 568 N N . LYS A 1 72 ? 6.717 6.899 -4.000 1.00 96.00 72 LYS A N 1
ATOM 569 C CA . LYS A 1 72 ? 6.422 7.328 -5.380 1.00 96.00 72 LYS A CA 1
ATOM 570 C C . LYS A 1 72 ? 7.651 7.893 -6.075 1.00 96.00 72 LYS A C 1
ATOM 572 O O . LYS A 1 72 ? 7.947 7.496 -7.200 1.00 96.00 72 LYS A O 1
ATOM 577 N N . ILE A 1 73 ? 8.389 8.775 -5.400 1.00 96.50 73 ILE A N 1
ATOM 578 C CA . ILE A 1 73 ? 9.630 9.360 -5.920 1.00 96.50 73 ILE A CA 1
ATOM 579 C C . ILE A 1 73 ? 10.630 8.258 -6.259 1.00 96.50 73 ILE A C 1
ATOM 581 O O . ILE A 1 73 ? 11.230 8.291 -7.332 1.00 96.50 73 ILE A O 1
ATOM 585 N N . ARG A 1 74 ? 10.777 7.257 -5.382 1.00 96.88 74 ARG A N 1
ATOM 586 C CA . ARG A 1 74 ? 11.659 6.115 -5.634 1.00 96.88 74 ARG A CA 1
ATOM 587 C C . ARG A 1 74 ? 11.249 5.346 -6.889 1.00 96.88 74 ARG A C 1
ATOM 589 O O . ARG A 1 74 ? 12.083 5.160 -7.764 1.00 96.88 74 ARG A O 1
ATOM 596 N N . PHE A 1 75 ? 9.977 4.966 -7.017 1.00 96.19 75 PHE A N 1
ATOM 597 C CA . PHE A 1 75 ? 9.492 4.263 -8.209 1.00 96.19 75 PHE A CA 1
ATOM 598 C C . PHE A 1 75 ? 9.687 5.074 -9.490 1.00 96.19 75 PHE A C 1
ATOM 600 O O . PHE A 1 75 ? 10.095 4.529 -10.510 1.00 96.19 75 PHE A O 1
ATOM 607 N N . VAL A 1 76 ? 9.414 6.380 -9.452 1.00 96.25 76 VAL A N 1
ATOM 608 C CA . VAL A 1 76 ? 9.649 7.259 -10.603 1.00 96.25 76 VAL A CA 1
ATOM 609 C C . VAL A 1 76 ? 11.136 7.318 -10.940 1.00 96.25 76 VAL A C 1
ATOM 611 O O . VAL A 1 76 ? 11.473 7.235 -12.114 1.00 96.25 76 VAL A O 1
ATOM 614 N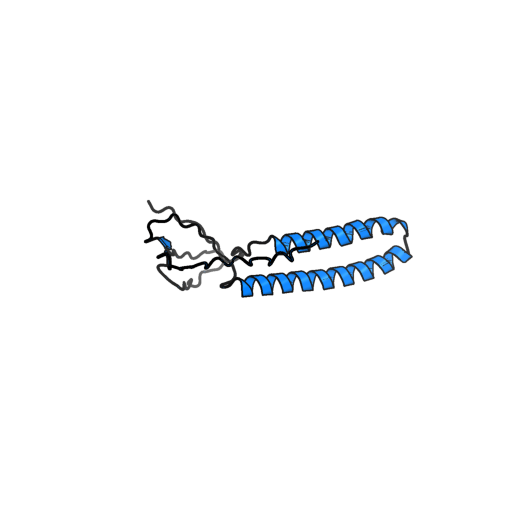 N . SER A 1 77 ? 12.019 7.424 -9.946 1.00 96.94 77 SER A N 1
ATOM 615 C CA . SER A 1 77 ? 13.469 7.409 -10.162 1.00 96.94 77 SER A CA 1
ATOM 616 C C . SER A 1 77 ? 13.928 6.111 -10.824 1.00 96.94 77 SER A C 1
ATOM 618 O O . SER A 1 77 ? 14.658 6.171 -11.808 1.00 96.94 77 SER A O 1
ATOM 620 N N . ASP A 1 78 ? 13.465 4.961 -10.331 1.00 97.12 78 ASP A N 1
ATOM 621 C CA . ASP A 1 78 ? 13.796 3.652 -10.902 1.00 97.12 78 ASP A CA 1
ATOM 622 C C . ASP A 1 78 ? 13.320 3.562 -12.367 1.00 97.12 78 ASP A C 1
ATOM 624 O O . ASP A 1 78 ? 14.074 3.144 -13.243 1.00 97.12 78 ASP A O 1
ATOM 628 N N . LEU A 1 79 ? 12.108 4.055 -12.665 1.00 96.69 79 LEU A N 1
ATOM 629 C CA . LEU A 1 79 ? 11.579 4.135 -14.034 1.00 96.69 79 LEU A CA 1
ATOM 630 C C . LEU A 1 79 ? 12.382 5.068 -14.948 1.00 96.69 79 LEU A C 1
ATOM 632 O O . LEU A 1 79 ? 12.431 4.831 -16.150 1.00 96.69 79 LEU A O 1
ATOM 636 N N . MET A 1 80 ? 12.952 6.153 -14.417 1.00 95.19 80 MET A N 1
ATOM 637 C CA . MET A 1 80 ? 13.785 7.067 -15.206 1.00 95.19 80 MET A CA 1
ATOM 638 C C . MET A 1 80 ? 15.107 6.407 -15.592 1.00 95.19 80 MET A C 1
ATOM 640 O O . MET A 1 80 ? 15.532 6.538 -16.735 1.00 95.19 80 MET A O 1
ATOM 644 N N . THR A 1 81 ? 15.730 5.683 -14.659 1.00 96.88 81 THR A N 1
ATOM 645 C CA . THR A 1 81 ? 16.944 4.909 -14.943 1.00 96.88 81 THR A CA 1
ATOM 646 C C . THR A 1 81 ? 16.665 3.808 -15.967 1.00 96.88 81 THR A C 1
ATOM 648 O O . THR A 1 81 ? 17.412 3.673 -16.927 1.00 96.88 81 THR A O 1
ATOM 651 N N . GLU A 1 82 ? 15.549 3.086 -15.827 1.00 96.31 82 GLU A N 1
ATOM 652 C CA . GLU A 1 82 ? 15.125 2.075 -16.804 1.00 96.31 82 GLU A CA 1
ATOM 653 C C . GLU A 1 82 ? 14.855 2.689 -18.194 1.00 96.31 82 GLU A C 1
ATOM 655 O O . GLU A 1 82 ? 15.269 2.127 -19.204 1.00 96.31 82 GLU A O 1
ATOM 660 N N . GLU A 1 83 ? 14.205 3.861 -18.272 1.00 95.25 83 GLU A N 1
ATOM 661 C CA . GLU A 1 83 ? 13.969 4.556 -19.550 1.00 95.25 83 GLU A CA 1
ATOM 662 C C . GLU A 1 83 ? 15.283 4.960 -20.230 1.00 95.25 83 GLU A C 1
ATOM 664 O O . GLU A 1 83 ? 15.394 4.835 -21.449 1.00 95.25 83 GLU A O 1
ATOM 669 N N . GLU A 1 84 ? 16.274 5.432 -19.469 1.00 95.00 84 GLU A N 1
ATOM 670 C CA . GLU A 1 84 ? 17.597 5.796 -19.990 1.00 95.00 84 GLU A CA 1
ATOM 671 C C . GLU A 1 84 ? 18.333 4.570 -20.548 1.00 95.00 84 GLU A C 1
ATOM 673 O O . GLU A 1 84 ? 18.780 4.598 -21.695 1.00 95.00 84 GLU A O 1
ATOM 678 N N . GLU A 1 85 ? 18.384 3.473 -19.786 1.00 95.44 85 GLU A N 1
ATOM 679 C CA . GLU A 1 85 ? 19.036 2.224 -20.199 1.00 95.44 85 GLU A CA 1
ATOM 680 C C . GLU A 1 85 ? 18.401 1.627 -21.466 1.00 95.44 85 GLU A C 1
ATOM 682 O O . GLU A 1 85 ? 19.108 1.294 -22.424 1.00 95.44 85 GLU A O 1
ATOM 687 N N . GLU A 1 86 ? 17.068 1.551 -21.509 1.00 92.62 86 GLU A N 1
ATOM 688 C CA . GLU A 1 86 ? 16.328 1.036 -22.665 1.00 92.62 86 GLU A CA 1
ATOM 689 C C . GLU A 1 86 ? 16.473 1.959 -23.881 1.00 92.62 86 GLU A C 1
ATOM 691 O O . GLU A 1 86 ? 16.625 1.483 -25.007 1.00 92.62 86 GLU A O 1
ATOM 696 N N . THR A 1 87 ? 16.472 3.282 -23.683 1.00 91.12 87 THR A N 1
ATOM 697 C CA . THR A 1 87 ? 16.679 4.245 -24.777 1.00 91.12 87 THR A CA 1
ATOM 698 C C . THR A 1 87 ? 18.083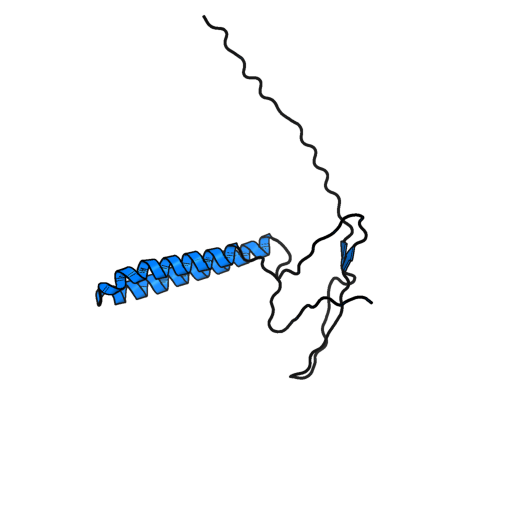 4.113 -25.364 1.00 91.12 87 THR A C 1
ATOM 700 O O . THR A 1 87 ? 18.239 4.096 -26.587 1.00 91.12 87 THR A O 1
ATOM 703 N N . ASP A 1 88 ? 19.106 3.967 -24.523 1.00 91.69 88 ASP A N 1
ATOM 704 C CA . ASP A 1 88 ? 20.489 3.767 -24.955 1.00 91.69 88 ASP A CA 1
ATOM 705 C C . ASP A 1 88 ? 20.679 2.451 -25.715 1.00 91.69 88 ASP A C 1
ATOM 707 O O . ASP A 1 88 ? 21.433 2.396 -26.694 1.00 91.69 88 ASP A O 1
ATOM 711 N N . GLN A 1 89 ? 20.015 1.377 -25.281 1.00 89.62 89 GLN A N 1
ATOM 712 C CA . GLN A 1 89 ? 20.005 0.114 -26.013 1.00 89.62 89 GLN A CA 1
ATOM 713 C C . GLN A 1 89 ? 19.301 0.275 -27.364 1.00 89.62 89 GLN A C 1
ATOM 715 O O . GLN A 1 89 ? 19.856 -0.094 -28.401 1.00 89.62 89 GLN A O 1
ATOM 720 N N . PHE A 1 90 ? 18.124 0.893 -27.364 1.00 87.12 90 PHE A N 1
ATOM 721 C CA . PHE A 1 90 ? 17.324 1.109 -28.559 1.00 87.12 90 PHE A CA 1
ATOM 722 C C . PHE A 1 90 ? 18.071 1.918 -29.627 1.00 87.12 90 PHE A C 1
ATOM 724 O O . PHE A 1 90 ? 18.058 1.571 -30.807 1.00 87.12 90 PHE A O 1
ATOM 731 N N . LEU A 1 91 ? 18.766 2.987 -29.228 1.00 86.81 91 LEU A N 1
ATOM 732 C CA . LEU A 1 91 ? 19.542 3.826 -30.144 1.00 86.81 91 LEU A CA 1
ATOM 733 C C . LEU A 1 91 ? 20.695 3.065 -30.813 1.00 86.81 91 LEU A C 1
ATOM 735 O O . LEU A 1 91 ? 21.027 3.361 -31.962 1.00 86.81 91 LEU A O 1
ATOM 739 N N . LYS A 1 92 ? 21.289 2.075 -30.132 1.00 86.38 92 LYS A N 1
ATOM 740 C CA . LYS A 1 92 ? 22.308 1.197 -30.730 1.00 86.38 92 LYS A CA 1
ATOM 741 C C . LYS A 1 92 ? 21.701 0.288 -31.796 1.00 86.38 92 LYS A C 1
ATOM 743 O O . LYS A 1 92 ? 22.293 0.151 -32.856 1.00 86.38 92 LYS A O 1
ATOM 748 N N . GLU A 1 93 ? 20.524 -0.280 -31.543 1.00 83.56 93 GLU A N 1
ATOM 749 C CA . GLU A 1 93 ? 19.829 -1.169 -32.488 1.00 83.56 93 GLU A CA 1
ATOM 750 C C . GLU A 1 93 ? 19.249 -0.403 -33.692 1.00 83.56 93 GLU A C 1
ATOM 752 O O . GLU A 1 93 ? 19.324 -0.857 -34.832 1.00 83.56 93 GLU A O 1
ATOM 757 N N . CYS A 1 94 ? 18.734 0.811 -33.475 1.00 79.31 94 CYS A N 1
ATOM 758 C CA . CYS A 1 94 ? 18.187 1.656 -34.538 1.00 79.31 94 CYS A CA 1
ATOM 759 C C . CYS A 1 94 ? 19.265 2.173 -35.513 1.00 79.31 94 CYS A C 1
ATOM 761 O O . CYS A 1 94 ? 18.942 2.559 -36.638 1.00 79.31 94 CYS A O 1
ATOM 763 N N . ALA A 1 95 ? 20.542 2.174 -35.107 1.00 77.31 95 ALA A N 1
ATOM 764 C CA . ALA A 1 95 ? 21.655 2.442 -36.017 1.00 77.31 95 ALA A CA 1
ATOM 765 C C . ALA A 1 95 ? 21.766 1.375 -37.125 1.00 77.31 95 ALA A C 1
ATOM 767 O O . ALA A 1 95 ? 22.209 1.698 -38.229 1.00 77.31 95 ALA A O 1
ATOM 768 N N . ASP A 1 96 ? 21.327 0.142 -36.847 1.00 76.44 96 ASP A N 1
ATOM 769 C CA . ASP A 1 96 ? 21.334 -0.979 -37.789 1.00 76.44 96 ASP A CA 1
ATOM 770 C C . ASP A 1 96 ? 20.031 -1.070 -38.613 1.00 76.44 96 ASP A C 1
ATOM 772 O O . ASP A 1 96 ? 20.070 -1.497 -39.770 1.00 76.44 96 ASP A O 1
ATOM 776 N N . ASP A 1 97 ? 18.889 -0.625 -38.065 1.00 78.81 97 ASP A N 1
ATOM 777 C CA . ASP A 1 97 ? 17.593 -0.569 -38.762 1.00 78.81 97 ASP A CA 1
ATOM 778 C C . ASP A 1 97 ? 16.853 0.778 -38.548 1.00 78.81 97 ASP A C 1
ATOM 780 O O . ASP A 1 97 ? 16.254 1.015 -37.493 1.00 78.81 97 ASP A O 1
ATOM 784 N N . PRO A 1 98 ? 16.809 1.666 -39.562 1.00 73.44 98 PRO A N 1
ATOM 785 C CA . PRO A 1 98 ? 16.169 2.979 -39.459 1.00 73.44 98 PRO A CA 1
ATOM 786 C C . PRO A 1 98 ? 14.632 2.932 -39.383 1.00 73.44 98 PRO A C 1
ATOM 788 O O . PRO A 1 98 ? 14.014 3.953 -39.077 1.00 73.44 98 PRO A O 1
ATOM 791 N N . THR A 1 99 ? 13.991 1.784 -39.638 1.00 75.88 99 THR A N 1
ATOM 792 C CA . THR A 1 99 ? 12.530 1.634 -39.481 1.00 75.88 99 THR A CA 1
ATOM 793 C C . THR A 1 99 ? 12.094 1.580 -38.015 1.00 75.88 99 THR A C 1
ATOM 795 O O . THR A 1 99 ? 10.927 1.823 -37.703 1.00 75.88 99 THR A O 1
ATOM 798 N N . LEU A 1 100 ? 13.038 1.350 -37.098 1.00 72.88 100 LEU A N 1
ATOM 799 C CA . LEU A 1 100 ? 12.790 1.296 -35.662 1.00 72.88 100 LEU A CA 1
ATOM 800 C C . LEU A 1 100 ? 12.553 2.688 -35.048 1.00 72.88 100 LEU A C 1
ATOM 802 O O . LEU A 1 100 ? 11.919 2.791 -34.006 1.00 72.88 100 LEU A O 1
ATOM 806 N N . HIS A 1 101 ? 12.930 3.787 -35.706 1.00 73.75 101 HIS A N 1
ATOM 807 C CA . HIS A 1 101 ? 12.798 5.140 -35.141 1.00 73.75 101 HIS A CA 1
ATOM 808 C C . HIS A 1 101 ? 11.360 5.495 -34.692 1.00 73.75 101 HIS A C 1
ATOM 810 O O . HIS A 1 101 ? 11.164 6.221 -33.715 1.00 73.75 101 HIS A O 1
ATOM 816 N N . GLU A 1 102 ? 10.327 4.959 -35.352 1.00 74.75 102 GLU A N 1
ATOM 817 C CA . GLU A 1 102 ? 8.926 5.148 -34.939 1.00 74.75 102 GLU A CA 1
ATOM 818 C C . GLU A 1 102 ? 8.602 4.500 -33.576 1.00 74.75 102 GLU A C 1
ATOM 820 O O . GLU A 1 102 ? 7.728 4.984 -32.849 1.00 74.75 102 GLU A O 1
ATOM 825 N N . GLN A 1 103 ? 9.343 3.465 -33.168 1.00 84.06 103 GLN A N 1
ATOM 826 C CA . GLN A 1 103 ? 9.164 2.786 -31.883 1.00 84.06 103 GLN A CA 1
ATOM 827 C C . GLN A 1 103 ? 9.716 3.594 -30.696 1.00 84.06 103 GLN A C 1
ATOM 829 O O . GLN A 1 103 ? 9.229 3.410 -29.580 1.00 84.06 103 GLN A O 1
ATOM 834 N N . MET A 1 104 ? 10.612 4.573 -30.907 1.00 84.88 104 MET A N 1
ATOM 835 C CA . MET A 1 104 ? 11.078 5.470 -29.828 1.00 84.88 104 MET A CA 1
ATOM 836 C C . MET A 1 104 ? 9.927 6.248 -29.180 1.00 84.88 104 MET A C 1
ATOM 838 O O . MET A 1 104 ? 9.869 6.421 -27.963 1.00 84.88 104 MET A O 1
ATOM 842 N N . SER A 1 105 ? 8.974 6.707 -29.997 1.00 86.56 105 SER A N 1
ATOM 843 C CA . SER A 1 105 ? 7.800 7.434 -29.497 1.00 86.56 105 SER A CA 1
ATOM 844 C C . SER A 1 105 ? 6.884 6.530 -28.669 1.00 86.56 105 SER A C 1
ATOM 846 O O . SER A 1 105 ? 6.236 6.994 -27.731 1.00 86.56 105 SER A O 1
ATOM 848 N N . ILE A 1 106 ? 6.839 5.237 -29.000 1.00 91.06 106 ILE A N 1
ATOM 849 C CA . ILE A 1 106 ? 6.088 4.228 -28.249 1.00 91.06 106 ILE A CA 1
ATOM 850 C C . ILE A 1 106 ? 6.776 3.967 -26.906 1.00 91.06 106 ILE A C 1
ATOM 852 O O . ILE A 1 106 ? 6.094 3.977 -25.880 1.00 91.06 106 ILE A O 1
ATOM 856 N N . LEU A 1 107 ? 8.105 3.812 -26.905 1.00 91.56 107 LEU A N 1
ATOM 857 C CA . LEU A 1 107 ? 8.910 3.605 -25.701 1.00 91.56 107 LEU A CA 1
ATOM 858 C C . LEU A 1 107 ? 8.701 4.745 -24.701 1.00 91.56 107 LEU A C 1
ATOM 860 O O . LEU A 1 107 ? 8.208 4.506 -23.598 1.00 91.56 107 LEU A O 1
ATOM 864 N N . SER A 1 108 ? 8.947 5.992 -25.113 1.00 91.44 108 SER A N 1
ATOM 865 C CA . SER A 1 108 ? 8.797 7.141 -24.213 1.00 91.44 108 SER A CA 1
ATOM 866 C C . SER A 1 108 ? 7.358 7.302 -23.718 1.00 91.44 108 SER A C 1
ATOM 868 O O . SER A 1 108 ? 7.119 7.525 -22.530 1.00 91.44 108 SER A O 1
ATOM 870 N N . ARG A 1 109 ? 6.360 7.101 -24.593 1.00 94.12 109 ARG A N 1
ATOM 871 C CA . ARG A 1 109 ? 4.950 7.115 -24.175 1.00 94.12 109 ARG A CA 1
ATOM 872 C C . ARG A 1 109 ? 4.659 6.028 -23.137 1.00 94.12 109 ARG A C 1
ATOM 874 O O . ARG A 1 109 ? 3.889 6.272 -22.210 1.00 94.12 109 ARG A O 1
ATOM 881 N N . SER A 1 110 ? 5.241 4.838 -23.272 1.00 95.50 110 SER A N 1
ATOM 882 C CA . SER A 1 110 ? 5.029 3.747 -22.317 1.00 95.50 110 SER A CA 1
ATOM 883 C C . SER A 1 110 ? 5.570 4.097 -20.926 1.00 95.50 110 SER A C 1
ATOM 885 O O . SER A 1 110 ? 4.862 3.912 -19.935 1.00 95.50 110 SER A O 1
ATOM 887 N N . PHE A 1 111 ? 6.755 4.708 -20.846 1.00 96.25 111 PHE A N 1
ATOM 888 C CA . PHE A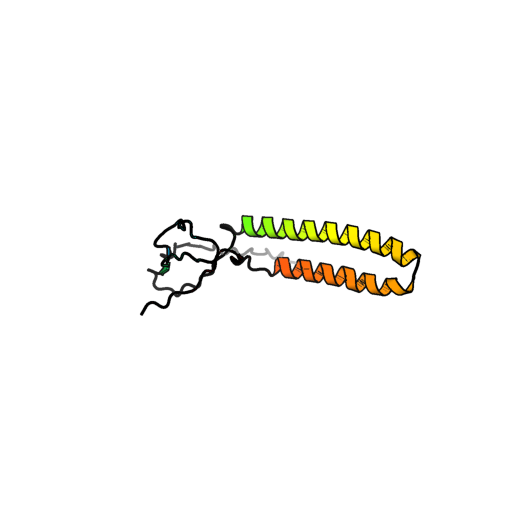 1 111 ? 7.347 5.171 -19.590 1.00 96.25 111 PHE A CA 1
ATOM 889 C C . PHE A 1 111 ? 6.591 6.354 -18.985 1.00 96.25 111 PHE A C 1
ATOM 891 O O . PHE A 1 111 ? 6.343 6.376 -17.778 1.00 96.25 111 PHE A O 1
ATOM 898 N N . GLN A 1 112 ? 6.129 7.296 -19.812 1.00 95.44 112 GLN A N 1
ATOM 899 C CA . GLN A 1 112 ? 5.236 8.371 -19.368 1.00 95.44 112 GLN A CA 1
ATOM 900 C C . GLN A 1 112 ? 3.959 7.812 -18.730 1.00 95.44 112 GLN A C 1
ATOM 902 O O . GLN A 1 112 ? 3.589 8.229 -17.633 1.00 95.44 112 GLN A O 1
ATOM 907 N N . ASN A 1 113 ? 3.325 6.823 -19.367 1.00 97.06 113 ASN A N 1
ATOM 908 C CA . ASN A 1 113 ? 2.140 6.165 -18.820 1.00 97.06 113 ASN A CA 1
ATOM 909 C C . ASN A 1 113 ? 2.446 5.448 -17.497 1.00 97.06 113 ASN A C 1
ATOM 911 O O . ASN A 1 113 ? 1.675 5.569 -16.549 1.00 97.06 113 ASN A O 1
ATOM 915 N N . ARG A 1 114 ? 3.577 4.734 -17.398 1.00 96.75 114 ARG A N 1
ATOM 916 C CA . ARG A 1 114 ? 3.998 4.055 -16.158 1.00 96.75 114 ARG A CA 1
ATOM 917 C C . ARG A 1 114 ? 4.203 5.044 -15.009 1.00 96.75 114 ARG A C 1
ATOM 919 O O . ARG A 1 114 ? 3.717 4.797 -13.911 1.00 96.75 114 ARG A O 1
ATOM 926 N N . ARG A 1 115 ? 4.846 6.190 -15.256 1.00 96.38 115 ARG A N 1
ATOM 927 C CA . ARG A 1 115 ? 4.984 7.256 -14.248 1.00 96.38 115 ARG A CA 1
ATOM 928 C C . ARG A 1 115 ? 3.634 7.818 -13.815 1.00 96.38 115 ARG A C 1
ATOM 930 O O . ARG A 1 115 ? 3.430 8.035 -12.625 1.00 96.38 115 ARG A O 1
ATOM 937 N N . GLN A 1 116 ? 2.714 8.020 -14.757 1.00 96.25 116 GLN A N 1
ATOM 938 C CA . GLN A 1 116 ? 1.366 8.486 -14.439 1.00 96.25 116 GLN A CA 1
ATOM 939 C C . GLN A 1 116 ? 0.626 7.486 -13.540 1.00 96.25 116 GLN A C 1
ATOM 941 O O . GLN A 1 116 ? 0.018 7.891 -12.556 1.00 96.25 116 GLN A O 1
ATOM 946 N N . LEU A 1 117 ? 0.761 6.182 -13.808 1.00 96.12 117 LEU A N 1
ATOM 947 C CA . LEU A 1 117 ? 0.198 5.136 -12.949 1.00 96.12 117 LEU A CA 1
ATOM 948 C C . LEU A 1 117 ? 0.749 5.196 -11.518 1.00 96.12 117 LEU A C 1
ATOM 950 O O . LEU A 1 117 ? -0.026 5.065 -10.579 1.00 96.12 117 LEU A O 1
ATOM 954 N N . VAL A 1 118 ? 2.053 5.442 -11.339 1.00 94.69 118 VAL A N 1
ATOM 955 C CA . VAL A 1 118 ? 2.661 5.609 -10.002 1.00 94.69 118 VAL A CA 1
ATOM 956 C C . VAL A 1 118 ? 2.103 6.841 -9.280 1.00 94.69 118 VAL A C 1
ATOM 958 O O . VAL A 1 118 ? 1.853 6.800 -8.076 1.00 94.69 118 VAL A O 1
ATOM 961 N N . GLN A 1 119 ? 1.893 7.945 -10.001 1.00 92.56 119 GLN A N 1
ATOM 962 C CA . GLN A 1 119 ? 1.341 9.174 -9.426 1.00 92.56 119 GLN A CA 1
ATOM 963 C C . GLN A 1 119 ? -0.121 9.005 -9.006 1.00 92.56 119 GLN A C 1
ATOM 965 O O . GLN A 1 119 ? -0.491 9.407 -7.899 1.00 92.56 119 GLN A O 1
ATOM 970 N N . ASP A 1 120 ? -0.919 8.348 -9.846 1.00 94.25 120 ASP A N 1
ATOM 971 C CA . ASP A 1 120 ? -2.339 8.088 -9.600 1.00 94.25 120 ASP A CA 1
ATOM 972 C C . ASP A 1 120 ? -2.577 6.946 -8.594 1.00 94.25 120 ASP A C 1
ATOM 974 O O . ASP A 1 120 ? -3.701 6.766 -8.111 1.00 94.25 120 ASP A O 1
ATOM 978 N N . ASP A 1 121 ? -1.531 6.191 -8.238 1.00 93.81 121 ASP A N 1
ATOM 979 C CA . ASP A 1 121 ? -1.611 5.136 -7.236 1.00 93.81 121 ASP A CA 1
ATOM 980 C C . ASP A 1 121 ? -1.985 5.714 -5.862 1.00 93.81 121 ASP A C 1
ATOM 982 O O . ASP A 1 121 ? -1.381 6.660 -5.342 1.00 93.81 121 ASP A O 1
ATOM 986 N N . LYS A 1 122 ? -3.006 5.116 -5.249 1.00 91.94 122 LYS A N 1
ATOM 987 C CA . LYS A 1 122 ? -3.504 5.473 -3.917 1.00 91.94 122 LYS A CA 1
ATOM 988 C C . LYS A 1 122 ? -2.686 4.850 -2.785 1.00 91.94 122 LYS A C 1
ATOM 990 O O . LYS A 1 122 ? -3.037 5.084 -1.626 1.00 91.94 122 LYS A O 1
ATOM 995 N N . MET A 1 123 ? -1.664 4.052 -3.108 1.00 93.19 123 MET A N 1
ATOM 996 C CA . MET A 1 123 ? -0.818 3.334 -2.150 1.00 93.19 123 MET A CA 1
ATOM 997 C C . MET A 1 123 ? -1.653 2.499 -1.170 1.00 93.19 123 MET A C 1
ATOM 999 O O . MET A 1 123 ? -1.419 2.479 0.044 1.00 93.19 123 MET A O 1
ATOM 1003 N N . LEU A 1 124 ? -2.691 1.846 -1.704 1.00 92.94 124 LEU A N 1
ATOM 1004 C CA . LEU A 1 124 ? -3.527 0.941 -0.923 1.00 92.94 124 LEU A CA 1
ATOM 1005 C C . LEU A 1 124 ? -2.688 -0.239 -0.443 1.00 92.94 124 LEU A C 1
ATOM 1007 O O . LEU A 1 124 ? -1.762 -0.675 -1.123 1.00 92.94 124 LEU A O 1
ATOM 1011 N N . LEU A 1 125 ? -3.029 -0.764 0.731 1.00 90.56 125 LEU A N 1
ATOM 1012 C CA . LEU A 1 125 ? -2.395 -1.983 1.205 1.00 90.56 125 LEU A CA 1
ATOM 1013 C C . LEU A 1 125 ? -2.764 -3.135 0.259 1.00 90.56 125 LEU A C 1
ATOM 1015 O O . LEU A 1 125 ? -3.926 -3.531 0.181 1.00 90.56 125 LEU A O 1
ATOM 1019 N N . SER A 1 126 ? -1.762 -3.649 -0.442 1.00 88.69 126 SER A N 1
ATOM 1020 C CA . SER A 1 126 ? -1.846 -4.823 -1.302 1.00 88.69 126 SER A CA 1
ATOM 1021 C C . SER A 1 126 ? -0.661 -5.712 -0.964 1.00 88.69 126 SER A C 1
ATOM 1023 O O . SER A 1 126 ? 0.481 -5.268 -1.050 1.00 88.69 126 SER A O 1
ATOM 1025 N N . ASP A 1 127 ? -0.933 -6.942 -0.546 1.00 88.19 127 ASP A N 1
ATOM 1026 C CA . ASP A 1 127 ? 0.084 -7.903 -0.134 1.00 88.19 127 ASP A CA 1
ATOM 1027 C C . ASP A 1 127 ? -0.346 -9.301 -0.592 1.00 88.19 127 ASP A C 1
ATOM 1029 O O . ASP A 1 127 ? -1.532 -9.634 -0.562 1.00 88.19 127 ASP A O 1
ATOM 1033 N N . ASP A 1 128 ? 0.610 -10.117 -1.026 1.00 88.31 128 ASP A N 1
ATOM 1034 C CA . ASP A 1 128 ? 0.344 -11.482 -1.496 1.00 88.31 128 ASP A CA 1
ATOM 1035 C C . ASP A 1 128 ? 0.117 -12.464 -0.331 1.00 88.31 128 ASP A C 1
ATOM 1037 O O . ASP A 1 128 ? -0.415 -13.561 -0.515 1.00 88.31 128 ASP A O 1
ATOM 1041 N N . VAL A 1 129 ? 0.541 -12.088 0.878 1.00 87.25 129 VAL A N 1
ATOM 1042 C CA . VAL A 1 129 ? 0.488 -12.903 2.097 1.00 87.25 129 VAL A CA 1
ATOM 1043 C C . VAL A 1 129 ? -0.714 -12.535 2.963 1.00 87.25 129 VAL A C 1
ATOM 1045 O O . VAL A 1 129 ? -1.301 -13.410 3.606 1.00 87.25 129 VAL A O 1
ATOM 1048 N N . PHE A 1 130 ? -1.087 -11.253 3.000 1.00 87.94 130 PHE A N 1
ATOM 1049 C CA . PHE A 1 130 ? -2.166 -10.747 3.845 1.00 87.94 130 PHE A CA 1
ATOM 1050 C C . PHE A 1 130 ? -3.368 -10.286 3.028 1.00 87.94 130 PHE A C 1
ATOM 1052 O O . PHE A 1 130 ? -3.253 -9.461 2.130 1.00 87.94 130 PHE A O 1
ATOM 1059 N N . ILE A 1 131 ? -4.551 -10.752 3.426 1.00 89.56 131 ILE A N 1
ATOM 1060 C CA . ILE A 1 131 ? -5.824 -10.336 2.840 1.00 89.56 131 ILE A CA 1
ATOM 1061 C C . ILE A 1 131 ? -6.655 -9.678 3.941 1.00 89.56 131 ILE A C 1
ATOM 1063 O O . ILE A 1 131 ? -6.829 -10.248 5.021 1.00 89.56 131 ILE A O 1
ATOM 1067 N N . ILE A 1 132 ? -7.158 -8.472 3.675 1.00 90.56 132 ILE A N 1
ATOM 1068 C CA . ILE A 1 132 ? -8.068 -7.758 4.575 1.00 90.56 132 ILE A CA 1
ATOM 1069 C C . ILE A 1 132 ? -9.450 -7.728 3.942 1.00 90.56 132 ILE A C 1
ATOM 1071 O O . ILE A 1 132 ? -9.661 -7.081 2.918 1.00 90.56 132 ILE A O 1
ATOM 1075 N N . GLU A 1 133 ? -10.403 -8.385 4.594 1.00 89.25 133 GLU A N 1
ATOM 1076 C CA . GLU A 1 133 ? -11.791 -8.439 4.146 1.00 89.25 133 GLU A CA 1
ATOM 1077 C C . GLU A 1 133 ? -12.725 -7.831 5.198 1.00 89.25 133 GLU A C 1
ATOM 1079 O O . GLU A 1 133 ? -12.501 -7.989 6.405 1.00 89.25 133 GLU A O 1
ATOM 1084 N N . PRO A 1 134 ? -13.785 -7.121 4.773 1.00 87.62 134 PRO A N 1
ATOM 1085 C CA . PRO A 1 134 ? -14.788 -6.623 5.694 1.00 87.62 134 PRO A CA 1
ATOM 1086 C C . PRO A 1 134 ? -15.572 -7.793 6.291 1.00 87.62 134 PRO A C 1
ATOM 1088 O O . PRO A 1 134 ? -16.129 -8.625 5.576 1.00 87.62 134 PRO A O 1
ATOM 1091 N N . VAL A 1 135 ? -15.673 -7.823 7.617 1.00 83.75 135 VAL A N 1
ATOM 1092 C CA . VAL A 1 135 ? -16.549 -8.766 8.313 1.00 83.75 135 VAL A CA 1
ATOM 1093 C C . VAL A 1 135 ? -17.923 -8.122 8.452 1.00 83.75 135 VAL A C 1
ATOM 1095 O O . VAL A 1 135 ? -18.051 -7.021 8.987 1.00 83.75 135 VAL A O 1
ATOM 1098 N N . VAL A 1 136 ? -18.961 -8.801 7.968 1.00 72.19 136 VAL A N 1
ATOM 1099 C CA . VAL A 1 136 ? -20.347 -8.372 8.180 1.00 72.19 136 VAL A CA 1
ATOM 1100 C C . VAL A 1 136 ? -20.691 -8.619 9.648 1.00 72.19 136 VAL A C 1
ATOM 1102 O O . VAL A 1 136 ? -20.784 -9.769 10.077 1.00 72.19 136 VAL A O 1
ATOM 1105 N N . SER A 1 137 ? -20.848 -7.559 10.438 1.00 61.88 137 SER A N 1
ATOM 1106 C CA . SER A 1 137 ? -21.445 -7.688 11.770 1.00 61.88 137 SER A CA 1
ATOM 1107 C C . SER A 1 137 ? -22.939 -7.972 11.598 1.00 61.88 137 SER A C 1
ATOM 1109 O O . SER A 1 137 ? -23.651 -7.139 11.036 1.00 61.88 137 SER A O 1
ATOM 1111 N N . VAL A 1 138 ? -23.377 -9.161 12.028 1.00 42.69 138 VAL A N 1
ATOM 1112 C CA . VAL A 1 138 ? -24.793 -9.575 12.107 1.00 42.69 138 VAL A CA 1
ATOM 1113 C C . VAL A 1 138 ? -25.443 -8.971 13.345 1.00 42.69 138 VAL A C 1
ATOM 1115 O O . VAL A 1 138 ? -24.779 -8.988 14.408 1.00 42.69 138 VAL A O 1
#